Protein AF-A0AA96JX42-F1 (afdb_monomer_lite)

Organism: NCBI:txid3020899

Secondary structure (DSSP, 8-state):
----------HHHHHHHHHHHHHHHTT-HHHHHHHHHHHHHHHHGGGT-TT-S------

Radius of gyration: 14.21 Å; chains: 1; bounding box: 28×28×43 Å

Structure (mmCIF, N/CA/C/O backbone):
data_AF-A0AA96JX42-F1
#
_entry.id   AF-A0AA96JX42-F1
#
loop_
_atom_site.group_PDB
_atom_site.id
_atom_site.type_symbol
_atom_site.label_atom_id
_atom_site.label_alt_id
_atom_site.label_comp_id
_atom_site.label_asym_id
_atom_site.label_entity_id
_atom_site.label_seq_id
_atom_site.pdbx_PDB_ins_code
_atom_site.Cartn_x
_atom_site.Cartn_y
_atom_site.Cartn_z
_atom_site.occupancy
_atom_site.B_iso_or_equiv
_atom_site.auth_seq_id
_atom_site.auth_comp_id
_atom_site.auth_asym_id
_atom_site.auth_atom_id
_atom_site.pdbx_PDB_model_num
ATOM 1 N N . MET A 1 1 ? 2.177 -8.790 -29.294 1.00 55.91 1 MET A N 1
ATOM 2 C CA . MET A 1 1 ? 1.738 -9.163 -27.927 1.00 55.91 1 MET A CA 1
ATOM 3 C C . MET A 1 1 ? 1.854 -7.927 -27.044 1.00 55.91 1 MET A C 1
ATOM 5 O O . MET A 1 1 ? 2.809 -7.186 -27.231 1.00 55.91 1 MET A O 1
ATOM 9 N N . LYS A 1 2 ? 0.895 -7.644 -26.149 1.00 72.81 2 LYS A N 1
ATOM 10 C CA . LYS A 1 2 ? 1.051 -6.536 -25.185 1.00 72.81 2 LYS A CA 1
ATOM 11 C C . LYS A 1 2 ? 2.054 -6.965 -24.111 1.00 72.81 2 LYS A C 1
ATOM 13 O O . LYS A 1 2 ? 1.858 -8.017 -23.509 1.00 72.81 2 LYS A O 1
ATOM 18 N N . GLN A 1 3 ? 3.108 -6.177 -23.906 1.00 83.38 3 GLN A N 1
ATOM 19 C CA . GLN A 1 3 ? 4.090 -6.408 -22.847 1.00 83.38 3 GLN A CA 1
ATOM 20 C C . GLN A 1 3 ? 3.393 -6.310 -21.484 1.00 83.38 3 GLN A C 1
ATOM 22 O O . GLN A 1 3 ? 2.630 -5.373 -21.246 1.00 83.38 3 GLN A O 1
ATOM 27 N N . VAL A 1 4 ? 3.644 -7.282 -20.609 1.00 91.50 4 VAL A N 1
ATOM 28 C CA . VAL A 1 4 ? 3.131 -7.298 -19.237 1.00 91.50 4 VAL A CA 1
ATOM 29 C C . VAL A 1 4 ? 4.307 -7.169 -18.278 1.00 91.50 4 VAL A C 1
ATOM 31 O O . VAL A 1 4 ? 5.305 -7.872 -18.421 1.00 91.50 4 VAL A O 1
ATOM 34 N N . TYR A 1 5 ? 4.186 -6.269 -17.308 1.00 94.38 5 TYR A N 1
ATOM 35 C CA . TYR A 1 5 ? 5.193 -6.001 -16.286 1.00 94.38 5 TYR A CA 1
ATOM 36 C C . TYR A 1 5 ? 4.766 -6.588 -14.941 1.00 94.38 5 TYR A C 1
ATOM 38 O O . TYR A 1 5 ? 3.583 -6.593 -14.596 1.00 94.38 5 TYR A O 1
ATOM 46 N N . LYS A 1 6 ? 5.737 -7.053 -14.150 1.00 95.38 6 LYS A N 1
ATOM 47 C CA . LYS A 1 6 ? 5.496 -7.453 -12.762 1.00 95.38 6 LYS A CA 1
ATOM 48 C C . LYS A 1 6 ? 5.478 -6.205 -11.882 1.00 95.38 6 LYS A C 1
ATOM 50 O O . LYS A 1 6 ? 6.424 -5.426 -11.902 1.00 95.38 6 LYS A O 1
ATOM 55 N N . VAL A 1 7 ? 4.418 -6.042 -11.097 1.00 95.44 7 VAL A N 1
ATOM 56 C CA . VAL A 1 7 ? 4.357 -5.026 -10.040 1.00 95.44 7 VAL A CA 1
ATOM 57 C C . VAL A 1 7 ? 4.902 -5.659 -8.766 1.00 95.44 7 VAL A C 1
ATOM 59 O O . VAL A 1 7 ? 4.403 -6.698 -8.334 1.00 95.44 7 VAL A O 1
ATOM 62 N N . ILE A 1 8 ? 5.942 -5.057 -8.201 1.00 96.75 8 ILE A N 1
ATOM 63 C CA . ILE A 1 8 ? 6.552 -5.465 -6.935 1.00 96.75 8 ILE A CA 1
ATOM 64 C C . ILE A 1 8 ? 6.507 -4.291 -5.964 1.00 96.75 8 ILE A C 1
ATOM 66 O O . ILE A 1 8 ? 6.573 -3.137 -6.387 1.00 96.75 8 ILE A O 1
ATOM 70 N N . TRP A 1 9 ? 6.379 -4.598 -4.680 1.00 97.44 9 TRP A N 1
ATOM 71 C CA . TRP A 1 9 ? 6.467 -3.620 -3.605 1.00 97.44 9 TRP A CA 1
ATOM 72 C C . TRP A 1 9 ? 7.839 -3.738 -2.950 1.00 97.44 9 TRP A C 1
ATOM 74 O O . TRP A 1 9 ? 8.370 -4.839 -2.813 1.00 97.44 9 TRP A O 1
ATOM 84 N N . ALA A 1 10 ? 8.428 -2.601 -2.594 1.00 98.12 10 ALA A N 1
ATOM 85 C CA . ALA A 1 10 ? 9.557 -2.591 -1.678 1.00 98.12 10 ALA A CA 1
ATOM 86 C C . ALA A 1 10 ? 9.043 -2.875 -0.263 1.00 98.12 10 ALA A C 1
ATOM 88 O O . ALA A 1 10 ? 7.937 -2.453 0.072 1.00 98.12 10 ALA A O 1
ATOM 89 N N . GLU A 1 11 ? 9.866 -3.500 0.573 1.00 98.12 11 GLU A N 1
ATOM 90 C CA . GLU A 1 11 ? 9.524 -3.803 1.969 1.00 98.12 11 GLU A CA 1
ATOM 91 C C . GLU A 1 11 ? 9.034 -2.556 2.726 1.00 98.12 11 GLU A C 1
ATOM 93 O O . GLU A 1 11 ? 8.006 -2.588 3.395 1.00 98.12 11 GLU A O 1
ATOM 98 N N . ILE A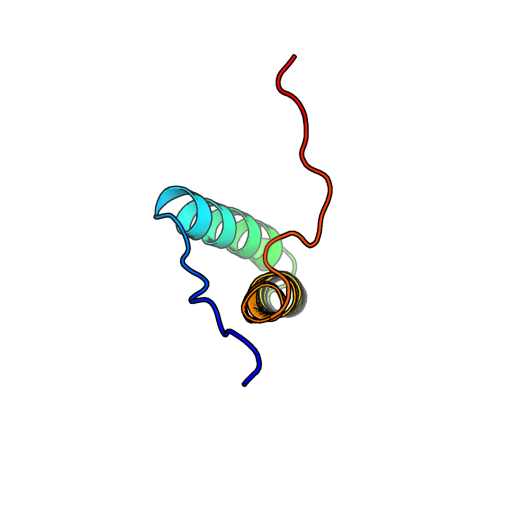 1 12 ? 9.711 -1.416 2.538 1.00 98.19 12 ILE A N 1
ATOM 99 C CA . ILE A 1 12 ? 9.311 -0.130 3.135 1.00 98.19 12 ILE A CA 1
ATOM 100 C C . ILE A 1 12 ? 7.892 0.260 2.698 1.00 98.19 12 ILE A C 1
ATOM 102 O O . ILE A 1 12 ? 7.077 0.639 3.530 1.00 98.19 12 ILE A O 1
ATOM 106 N N . ALA A 1 13 ? 7.557 0.092 1.418 1.00 97.81 13 ALA A N 1
ATOM 107 C CA . ALA A 1 13 ? 6.235 0.438 0.907 1.00 97.81 13 ALA A CA 1
ATOM 108 C C . ALA A 1 13 ? 5.135 -0.516 1.421 1.00 97.81 13 ALA A C 1
ATOM 110 O O . ALA A 1 13 ? 3.988 -0.100 1.585 1.00 97.81 13 ALA A O 1
ATOM 111 N N . GLU A 1 14 ? 5.461 -1.785 1.690 1.00 97.94 14 GLU A N 1
ATOM 112 C CA . GLU A 1 14 ? 4.540 -2.719 2.355 1.00 97.94 14 GLU A CA 1
ATOM 113 C C . GLU A 1 14 ? 4.310 -2.330 3.823 1.00 97.94 14 GLU A C 1
ATOM 115 O O . GLU A 1 14 ? 3.163 -2.294 4.275 1.00 97.94 14 GLU A O 1
ATOM 120 N N . ASN A 1 15 ? 5.370 -1.948 4.540 1.00 98.38 15 ASN A N 1
ATOM 121 C CA . ASN A 1 15 ? 5.284 -1.453 5.917 1.00 98.38 15 ASN A CA 1
ATOM 122 C C . ASN A 1 15 ? 4.486 -0.140 6.014 1.00 98.38 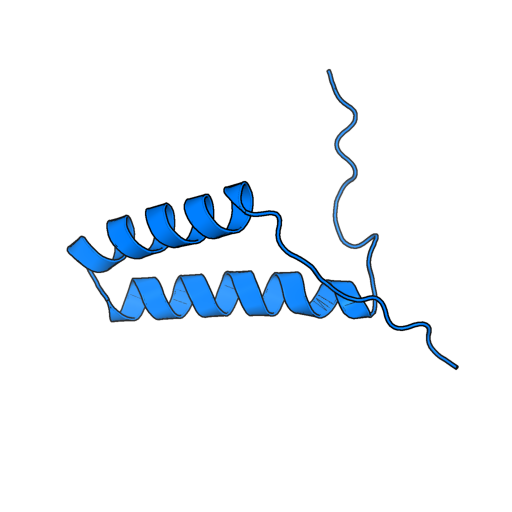15 ASN A C 1
ATOM 124 O O . ASN A 1 15 ? 3.674 0.030 6.931 1.00 98.38 15 ASN A O 1
ATOM 128 N N . ASP A 1 16 ? 4.646 0.764 5.044 1.00 98.31 16 ASP A N 1
ATOM 129 C CA . ASP A 1 16 ? 3.855 1.994 4.941 1.00 98.31 16 ASP A CA 1
ATOM 130 C C . ASP A 1 16 ? 2.364 1.672 4.778 1.00 98.31 16 ASP A C 1
ATOM 132 O O . ASP A 1 16 ? 1.516 2.224 5.487 1.00 98.31 16 ASP A O 1
ATOM 136 N N . LEU A 1 17 ? 2.024 0.730 3.887 1.00 97.88 17 LEU A N 1
ATOM 137 C CA . LEU A 1 17 ? 0.645 0.265 3.720 1.00 97.88 17 LEU A CA 1
ATOM 138 C C . LEU A 1 17 ? 0.083 -0.320 5.015 1.00 97.88 17 LEU A C 1
ATOM 140 O O . LEU A 1 17 ? -1.050 0.001 5.380 1.00 97.88 17 LEU A O 1
ATOM 144 N N . GLN A 1 18 ? 0.852 -1.158 5.710 1.00 98.12 18 GLN A N 1
ATOM 145 C CA . GLN A 1 18 ? 0.431 -1.750 6.976 1.00 98.12 18 GLN A CA 1
ATOM 146 C C . GLN A 1 18 ? 0.177 -0.678 8.041 1.00 98.12 18 GLN A C 1
ATOM 148 O O . GLN A 1 18 ? -0.841 -0.742 8.733 1.00 98.12 18 GLN A O 1
ATOM 153 N N . THR A 1 19 ? 1.048 0.327 8.136 1.00 98.44 19 THR A N 1
ATOM 154 C CA . THR A 1 19 ? 0.914 1.441 9.085 1.00 98.44 19 THR A CA 1
ATOM 155 C C . THR A 1 19 ? -0.347 2.256 8.799 1.00 98.44 19 THR A C 1
ATOM 157 O O . THR A 1 19 ? -1.166 2.467 9.694 1.00 98.44 19 THR A O 1
ATOM 160 N N . ILE A 1 20 ? -0.570 2.639 7.537 1.00 98.19 20 ILE A N 1
ATOM 161 C CA . ILE A 1 20 ? -1.759 3.396 7.112 1.00 98.19 20 ILE A CA 1
ATOM 162 C C . ILE A 1 20 ? -3.046 2.612 7.400 1.00 98.19 20 ILE A C 1
ATOM 164 O O . ILE A 1 20 ? -4.014 3.166 7.920 1.00 98.19 20 ILE A O 1
ATOM 168 N N . VAL A 1 21 ? -3.079 1.325 7.044 1.00 98.31 21 VAL A N 1
ATOM 169 C CA . VAL A 1 21 ? -4.266 0.477 7.225 1.00 98.31 21 VAL A CA 1
ATOM 170 C C . VAL A 1 21 ? -4.556 0.258 8.706 1.00 98.31 21 VAL A C 1
ATOM 172 O O . VAL A 1 21 ? -5.717 0.359 9.094 1.00 98.31 21 VAL A O 1
ATOM 175 N N . SER A 1 22 ? -3.530 0.013 9.525 1.00 98.50 22 SER A N 1
ATOM 176 C CA . SER A 1 22 ? -3.678 -0.165 10.976 1.00 98.50 22 SER A CA 1
ATOM 177 C C . SER A 1 22 ? -4.235 1.093 11.633 1.00 98.50 22 SER A C 1
ATOM 179 O O . SER A 1 22 ? -5.230 1.005 12.344 1.00 98.50 22 SER A O 1
ATOM 181 N N . TYR A 1 23 ? -3.688 2.263 11.294 1.00 98.62 23 TYR A N 1
ATOM 182 C CA . TYR A 1 23 ? -4.170 3.545 11.809 1.00 98.62 23 TYR A CA 1
ATOM 183 C C . TYR A 1 23 ? -5.652 3.792 11.481 1.00 98.62 23 TYR A C 1
ATOM 185 O O . TYR A 1 23 ? -6.435 4.184 12.337 1.00 98.62 23 TYR A O 1
ATOM 193 N N . ILE A 1 24 ? -6.080 3.521 10.242 1.00 98.50 24 ILE A N 1
ATOM 194 C CA . ILE A 1 24 ? -7.492 3.686 9.856 1.00 98.50 24 ILE A CA 1
ATOM 195 C C . ILE A 1 24 ? -8.381 2.638 10.542 1.00 98.50 24 ILE A C 1
ATOM 197 O O . ILE A 1 24 ? -9.549 2.910 10.819 1.00 98.50 24 ILE A O 1
ATOM 201 N N . ALA A 1 25 ? -7.860 1.434 10.787 1.00 98.50 25 ALA A N 1
ATOM 202 C CA . ALA A 1 25 ? -8.615 0.342 11.391 1.00 98.50 25 ALA A CA 1
ATOM 203 C C . ALA A 1 25 ? -8.984 0.605 12.858 1.00 98.50 25 ALA A C 1
ATOM 205 O O . ALA A 1 25 ? -9.987 0.049 13.303 1.00 98.50 25 ALA A O 1
ATOM 206 N N . GLU A 1 26 ? -8.236 1.465 13.561 1.00 98.56 26 GLU A N 1
ATOM 207 C CA . GLU A 1 26 ? -8.577 1.939 14.912 1.00 98.56 26 GLU A CA 1
ATOM 208 C C . GLU A 1 26 ? -9.952 2.628 14.952 1.00 98.56 26 GLU A C 1
ATOM 210 O O . GLU A 1 26 ? -10.691 2.468 15.920 1.00 98.56 26 GLU A O 1
ATOM 215 N N . ASP A 1 27 ? -10.323 3.338 13.880 1.00 98.38 27 ASP A N 1
ATOM 216 C CA . ASP A 1 27 ? -11.638 3.973 13.718 1.00 98.38 27 ASP A CA 1
ATOM 217 C C . ASP A 1 27 ? -12.626 3.058 12.974 1.00 98.38 27 ASP A C 1
ATOM 219 O O . ASP A 1 27 ? -13.763 2.839 13.396 1.00 98.38 27 ASP A O 1
ATOM 223 N N . SER A 1 28 ? -12.205 2.484 11.841 1.00 98.38 28 SER A N 1
ATOM 224 C CA . SER A 1 28 ? -13.073 1.648 11.012 1.00 98.38 28 SER A CA 1
ATOM 225 C C . SER A 1 28 ? -12.306 0.633 10.169 1.00 98.38 28 SER A C 1
ATOM 227 O O . SER A 1 28 ? -11.769 0.937 9.099 1.00 98.38 28 SER A O 1
ATOM 229 N N . VAL A 1 29 ? -12.386 -0.637 10.571 1.00 98.31 29 VAL A N 1
ATOM 230 C CA . VAL A 1 29 ? -11.852 -1.780 9.806 1.00 98.31 29 VAL A CA 1
ATOM 231 C C . VAL A 1 29 ? -12.418 -1.835 8.381 1.00 98.31 29 VAL A C 1
ATOM 233 O O . VAL A 1 29 ? -11.687 -2.077 7.420 1.00 98.31 29 VAL A O 1
ATOM 236 N N . SER A 1 30 ? -13.719 -1.567 8.211 1.00 98.50 30 SER A N 1
ATOM 237 C CA . SER A 1 30 ? -14.355 -1.551 6.884 1.00 98.50 30 SER A CA 1
ATOM 238 C C . SER A 1 30 ? -13.711 -0.504 5.973 1.00 98.50 30 SER A C 1
ATOM 240 O O . SER A 1 30 ? -13.388 -0.787 4.815 1.00 98.50 30 SER A O 1
ATOM 242 N N . ARG A 1 31 ? -13.449 0.693 6.511 1.00 98.25 31 ARG A N 1
ATOM 243 C CA . ARG A 1 31 ? -12.788 1.775 5.779 1.00 98.25 31 ARG A CA 1
ATOM 244 C C . ARG A 1 31 ? -11.338 1.429 5.453 1.00 98.25 31 ARG A C 1
ATOM 246 O O . ARG A 1 31 ? -10.914 1.637 4.316 1.00 98.25 31 ARG A O 1
ATOM 253 N N . ALA A 1 32 ? -10.613 0.837 6.399 1.00 98.56 32 A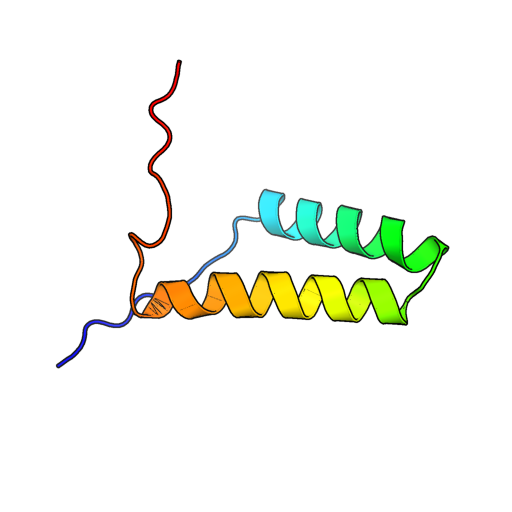LA A N 1
ATOM 254 C CA . ALA A 1 32 ? -9.241 0.382 6.202 1.00 98.56 32 ALA A CA 1
ATOM 255 C C . ALA A 1 32 ? -9.139 -0.623 5.037 1.00 98.56 32 ALA A C 1
ATOM 257 O O . ALA A 1 32 ? -8.334 -0.444 4.119 1.00 98.56 32 ALA A O 1
ATOM 258 N N . LEU A 1 33 ? -10.039 -1.613 4.989 1.00 98.38 33 LEU A N 1
ATOM 259 C CA . LEU A 1 33 ? -10.110 -2.589 3.895 1.00 98.38 33 LEU A CA 1
ATOM 260 C C . LEU A 1 33 ? -10.462 -1.948 2.545 1.00 98.38 33 LEU A C 1
ATOM 262 O O . LEU A 1 33 ? -9.911 -2.337 1.511 1.00 98.38 33 LEU A O 1
ATOM 266 N N . GLN A 1 34 ? -11.371 -0.968 2.523 1.00 98.44 34 GLN A N 1
ATOM 267 C CA . GLN A 1 34 ? -11.706 -0.241 1.295 1.00 98.44 34 GLN A CA 1
ATOM 268 C C . GLN A 1 34 ? -10.503 0.536 0.747 1.00 98.44 34 GLN A C 1
ATOM 270 O O . GLN A 1 34 ? -10.244 0.494 -0.460 1.00 98.44 34 GLN A O 1
ATOM 275 N N . ILE A 1 35 ? -9.746 1.206 1.619 1.00 98.12 35 ILE A N 1
ATOM 276 C CA . ILE A 1 35 ? -8.540 1.948 1.240 1.00 98.12 35 ILE A CA 1
ATOM 277 C C . ILE A 1 35 ? -7.450 1.001 0.733 1.00 98.12 35 ILE A C 1
ATOM 279 O O . ILE A 1 35 ? -6.933 1.222 -0.365 1.00 98.12 35 ILE A O 1
ATOM 283 N N . LEU A 1 36 ? -7.179 -0.101 1.440 1.00 98.31 36 LEU A N 1
ATOM 284 C CA . LEU A 1 36 ? -6.215 -1.115 1.003 1.00 98.31 36 LEU A CA 1
ATOM 285 C C . LEU A 1 36 ? -6.549 -1.651 -0.397 1.00 98.31 36 LEU A C 1
ATOM 287 O O . LEU A 1 36 ? -5.694 -1.682 -1.287 1.00 98.31 36 LEU A O 1
ATOM 291 N N . ARG A 1 37 ? -7.817 -2.011 -0.637 1.00 98.38 37 ARG A N 1
ATOM 292 C CA . ARG A 1 37 ? -8.292 -2.463 -1.957 1.00 98.38 37 ARG A CA 1
ATOM 293 C C . ARG A 1 37 ? -8.123 -1.390 -3.028 1.00 98.38 37 ARG A C 1
ATOM 295 O O . ARG A 1 37 ? -7.765 -1.705 -4.161 1.00 98.38 37 ARG A O 1
ATOM 302 N N . LYS A 1 38 ? -8.386 -0.122 -2.705 1.00 98.25 38 LYS A N 1
ATOM 303 C CA . LYS A 1 38 ? -8.245 0.991 -3.655 1.00 98.25 38 LYS A CA 1
ATOM 304 C C . LYS A 1 38 ? -6.787 1.193 -4.070 1.00 98.25 38 LYS A C 1
ATOM 306 O O . LYS A 1 38 ? -6.527 1.370 -5.264 1.00 98.25 38 LYS A O 1
ATOM 311 N N . ILE A 1 39 ? -5.855 1.147 -3.118 1.00 97.50 39 ILE A N 1
ATOM 312 C CA . ILE A 1 39 ? -4.423 1.332 -3.380 1.00 97.50 39 ILE A CA 1
ATOM 313 C C . ILE A 1 39 ? -3.875 0.159 -4.198 1.00 97.50 39 ILE A C 1
ATOM 315 O O . ILE A 1 39 ? -3.370 0.367 -5.302 1.00 97.50 39 ILE A O 1
ATOM 319 N N . THR A 1 40 ? -4.075 -1.076 -3.730 1.00 96.88 40 THR A N 1
ATOM 320 C CA . THR A 1 40 ? -3.598 -2.293 -4.414 1.00 96.88 40 THR A CA 1
ATOM 321 C C . THR A 1 40 ? -4.183 -2.436 -5.820 1.00 96.88 40 THR A C 1
ATOM 323 O O . THR A 1 40 ? -3.449 -2.700 -6.773 1.00 96.88 40 THR A O 1
ATOM 326 N N . LYS A 1 41 ? -5.482 -2.155 -6.011 1.00 96.69 41 LYS A N 1
ATOM 327 C CA . LYS A 1 41 ? -6.110 -2.147 -7.343 1.00 96.69 41 LYS A CA 1
ATOM 328 C C . LYS A 1 41 ? -5.507 -1.081 -8.252 1.00 96.69 41 LYS A C 1
ATOM 330 O O . LYS A 1 41 ? -5.349 -1.327 -9.446 1.00 96.69 41 LYS A O 1
ATOM 335 N N . SER A 1 42 ? -5.183 0.096 -7.726 1.00 95.19 42 SER A N 1
ATOM 336 C CA . SER A 1 42 ? -4.573 1.165 -8.522 1.00 95.19 42 SER A CA 1
ATOM 337 C C . SER A 1 42 ? -3.152 0.800 -8.953 1.00 95.19 42 SER A C 1
ATOM 339 O O . SER A 1 42 ? -2.851 0.911 -10.140 1.00 95.19 42 SER A O 1
ATOM 341 N N . ALA A 1 43 ? -2.334 0.274 -8.038 1.00 95.88 43 ALA A N 1
ATOM 342 C CA . ALA A 1 43 ? -0.983 -0.203 -8.330 1.00 95.88 43 ALA A CA 1
ATOM 343 C C . ALA A 1 43 ? -0.979 -1.386 -9.312 1.00 95.88 43 ALA A C 1
ATOM 345 O O . ALA A 1 43 ? -0.192 -1.403 -10.254 1.00 95.88 43 ALA A O 1
ATOM 346 N N . SER A 1 44 ? -1.917 -2.334 -9.174 1.00 94.69 44 SER A N 1
ATOM 347 C CA . SER A 1 44 ? -2.002 -3.503 -10.065 1.00 94.69 44 SER A CA 1
ATOM 348 C C . SER A 1 44 ? -2.148 -3.124 -11.540 1.00 94.69 44 SER A C 1
ATOM 350 O O . SER A 1 44 ? -1.633 -3.829 -12.397 1.00 94.69 44 SER A O 1
ATOM 352 N N . LYS A 1 45 ? -2.773 -1.976 -11.854 1.00 94.38 45 LYS A N 1
ATOM 353 C CA . LYS A 1 45 ? -2.953 -1.485 -13.233 1.00 94.38 45 LYS A CA 1
ATOM 354 C C . LYS A 1 45 ? -1.641 -1.083 -13.913 1.00 94.38 45 LYS A C 1
ATOM 356 O O . LYS A 1 45 ? -1.620 -0.985 -15.139 1.00 94.38 45 LYS A O 1
ATOM 361 N N . LEU A 1 46 ? -0.561 -0.883 -13.156 1.00 94.62 46 LEU A N 1
ATOM 362 C CA . LEU A 1 46 ? 0.762 -0.566 -13.700 1.00 94.62 46 LEU A CA 1
ATOM 363 C C . LEU A 1 46 ? 1.354 -1.728 -14.509 1.00 94.62 46 LEU A C 1
ATOM 365 O O . LEU A 1 46 ? 2.190 -1.486 -15.372 1.00 94.62 46 LEU A O 1
ATOM 369 N N . TYR A 1 47 ? 0.844 -2.957 -14.340 1.00 94.94 47 TYR A N 1
ATOM 370 C CA . TYR A 1 47 ? 1.271 -4.128 -15.119 1.00 94.94 47 TYR 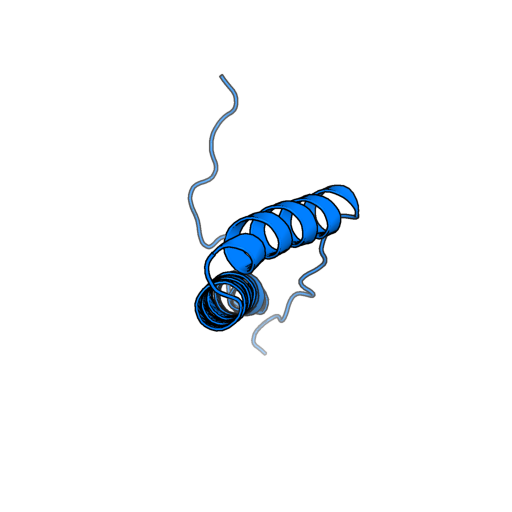A CA 1
ATOM 371 C C . TYR A 1 47 ? 1.157 -3.951 -16.643 1.00 94.94 47 TYR A C 1
ATOM 373 O O . TYR A 1 47 ? 1.906 -4.576 -17.385 1.00 94.94 47 TYR A O 1
ATOM 381 N N . GLN A 1 48 ? 0.232 -3.109 -17.122 1.00 94.69 48 GLN A N 1
ATOM 382 C CA . GLN A 1 48 ? 0.049 -2.799 -18.549 1.00 94.69 48 GLN A CA 1
ATOM 383 C C . GLN A 1 48 ? 0.489 -1.381 -18.927 1.00 94.69 48 GLN A C 1
ATOM 385 O O . GLN A 1 48 ? 0.619 -1.079 -20.110 1.00 94.69 48 GLN A O 1
ATOM 390 N N . ALA A 1 49 ? 0.666 -0.496 -17.946 1.00 91.75 49 ALA A N 1
ATOM 391 C CA . ALA A 1 49 ? 0.968 0.915 -18.160 1.00 91.75 49 ALA A CA 1
ATOM 392 C C . ALA A 1 49 ? 1.932 1.410 -17.067 1.00 91.75 49 ALA A C 1
ATOM 394 O O . ALA A 1 49 ? 1.511 2.162 -16.185 1.00 91.75 49 ALA A O 1
ATOM 395 N N . PRO A 1 50 ? 3.210 0.986 -17.095 1.00 90.69 50 PRO A N 1
ATOM 396 C CA . PRO A 1 50 ? 4.172 1.286 -16.031 1.00 90.69 50 PRO A CA 1
ATOM 397 C C . PRO A 1 50 ? 4.473 2.785 -15.902 1.00 90.69 50 PRO A C 1
ATOM 399 O O . PRO A 1 50 ? 4.734 3.262 -14.807 1.00 90.69 50 PRO A O 1
ATOM 402 N N . MET A 1 51 ? 4.347 3.547 -16.993 1.00 90.38 51 MET A N 1
ATOM 403 C CA . MET A 1 51 ? 4.547 5.005 -17.012 1.00 90.38 51 MET A CA 1
ATOM 404 C C . MET A 1 51 ? 3.287 5.793 -16.616 1.00 90.38 51 MET A C 1
ATOM 406 O O . MET A 1 51 ? 3.192 6.995 -16.855 1.00 90.38 51 MET A O 1
ATOM 410 N N . ARG A 1 52 ? 2.267 5.129 -16.055 1.00 90.88 52 ARG A N 1
ATOM 411 C CA . ARG A 1 52 ? 1.058 5.806 -15.582 1.00 90.88 52 ARG A CA 1
ATOM 412 C C . ARG A 1 52 ? 1.378 6.590 -14.313 1.00 90.88 52 ARG A C 1
ATOM 414 O O . ARG A 1 52 ? 1.587 6.012 -13.254 1.00 90.88 52 ARG A O 1
ATOM 421 N N . GLY A 1 53 ? 1.295 7.906 -14.411 1.00 87.69 53 GLY A N 1
ATOM 422 C CA . GLY A 1 53 ? 1.572 8.821 -13.311 1.00 87.69 53 GLY A CA 1
ATOM 423 C C . GLY A 1 53 ? 2.345 10.022 -13.825 1.00 87.69 53 GLY A C 1
ATOM 424 O O . GLY A 1 53 ? 2.571 10.155 -15.026 1.00 87.69 53 GLY A O 1
ATOM 425 N N . ARG A 1 54 ? 2.734 10.911 -12.915 1.00 89.56 54 ARG A N 1
ATOM 426 C CA . ARG A 1 54 ? 3.705 11.958 -13.227 1.00 89.56 54 ARG A CA 1
ATOM 427 C C . ARG A 1 54 ? 5.063 11.498 -12.722 1.00 89.56 54 ARG A C 1
ATOM 429 O O . ARG A 1 54 ? 5.157 11.052 -11.583 1.00 89.56 54 ARG A O 1
ATOM 436 N N . ILE A 1 55 ? 6.083 11.626 -13.563 1.00 85.62 55 ILE A N 1
ATOM 437 C CA . ILE A 1 55 ? 7.471 11.593 -13.109 1.00 85.62 55 ILE A CA 1
ATOM 438 C C . ILE A 1 55 ? 7.683 12.918 -12.385 1.00 85.62 55 ILE A C 1
ATOM 440 O O . ILE A 1 55 ? 7.497 13.978 -12.985 1.00 85.62 55 ILE A O 1
ATOM 444 N N . ILE A 1 56 ? 7.963 12.859 -11.088 1.00 85.00 56 ILE A N 1
ATOM 445 C CA . ILE A 1 56 ? 8.310 14.045 -10.313 1.00 85.00 56 ILE A CA 1
ATOM 446 C C . ILE A 1 56 ? 9.816 14.241 -10.504 1.00 85.00 56 ILE A C 1
ATOM 448 O O . ILE A 1 56 ? 10.563 13.374 -10.054 1.00 85.00 56 ILE A O 1
ATOM 452 N N . PRO A 1 57 ? 10.272 15.297 -11.203 1.00 85.31 57 PRO A N 1
ATOM 453 C CA . PRO A 1 57 ? 11.682 15.647 -11.173 1.00 85.31 57 PRO A CA 1
ATOM 454 C C . PRO A 1 57 ? 12.034 15.991 -9.727 1.00 85.31 57 PRO A C 1
ATOM 456 O O . PRO A 1 57 ? 11.310 16.741 -9.069 1.00 85.31 57 PRO A O 1
ATOM 459 N N . GLU A 1 58 ? 13.094 15.381 -9.219 1.00 83.44 58 GLU A N 1
ATOM 460 C CA . GLU A 1 58 ? 13.657 15.751 -7.926 1.00 83.44 58 GLU A CA 1
ATOM 461 C C . GLU A 1 58 ? 14.070 17.236 -7.931 1.00 83.44 58 GLU A C 1
ATOM 463 O O . GLU A 1 58 ? 14.547 17.747 -8.948 1.00 83.44 58 GLU A O 1
ATOM 468 N N . LEU A 1 59 ? 13.753 17.938 -6.832 1.00 60.59 59 LEU A N 1
ATOM 469 C CA . LEU A 1 59 ? 14.110 19.343 -6.590 1.00 60.59 59 LEU A CA 1
ATOM 470 C C . LEU A 1 59 ? 15.589 19.469 -6.223 1.00 60.59 59 LEU A C 1
ATOM 472 O O . LEU A 1 59 ? 16.056 18.620 -5.430 1.00 60.59 59 LEU A O 1
#

Sequence (5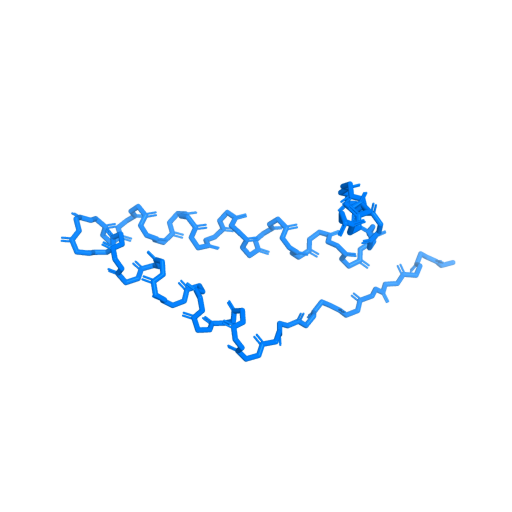9 aa):
MKQVYKVIWAEIAENDLQTIVSYIAEDSVSRALQILRKITKSASKLYQAPMRGRIIPEL

Foldseek 3Di:
DQQFDDQDDDPVRVVVLVVQLVVVVVVPNVVSVVVSCVVVVVSNVCRRPVVPDDDDPDD

pLDDT: mean 93.73, std 8.4, range [55.91, 98.62]

InterPro domains:
  IPR007712 Toxin-antitoxin system, RelE/ParE toxin family [PF05016] (7-55)
  IPR035093 Toxin-antitoxin system, RelE/ParE toxin domain superfamily [G3DSA:3.30.231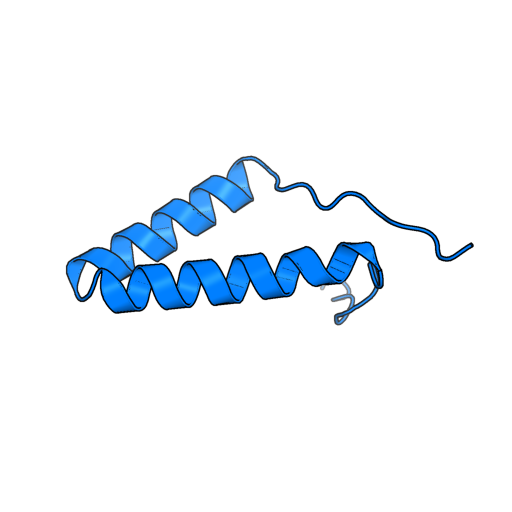0.20] (5-59)